Protein AF-A0A3S0BXV5-F1 (afdb_monomer)

Solvent-accessible surface area (backbone atoms only — not comparable to full-atom values): 11423 Å² total; per-residue (Å²): 132,83,88,82,89,87,88,84,85,82,83,81,82,77,86,75,82,79,73,85,67,80,75,72,74,75,74,78,78,71,76,63,47,77,66,45,73,47,97,53,35,38,36,29,40,42,67,55,97,92,43,40,30,36,32,36,40,38,52,56,90,94,44,70,49,80,45,82,77,42,82,44,96,56,95,80,80,69,69,44,78,55,46,69,44,76,49,72,56,95,93,42,80,47,74,50,77,48,61,43,65,71,51,73,44,82,44,77,44,79,44,61,79,45,95,85,59,82,43,68,48,78,42,82,44,79,46,78,46,63,61,51,79,44,79,46,96,88,70,29,37,35,43,33,46,96,48,40,51,41,42,32,36,76,37,77,92,77,74,41,74,41,68,69,63,80,73,51,65,59,72,79,77,78,82,127

Nearest PDB structures (foldseek):
  3kvp-assembly1_B  TM=7.402E-01  e=1.840E+00  Bacillus subtilis
  3inb-assembly1_B  TM=4.168E-01  e=1.564E+00  Measles virus strain Edmonston
  2zb5-assembly1_A-2  TM=4.342E-01  e=3.932E+00  Measles virus strain Edmonston-B
  3inb-assembly1_A  TM=3.937E-01  e=6.408E+00  Measles virus strain Edmonston

Sequence (176 aa):
MKKLFLLLILSISTIGIAQKGKTKAKPPATKNVVLTKVDNISAEVISDKSGKRVVLFVKNEDKVDTLEVKKLEKTDFKPTGFVVKSFSTQGKKFYHVNWKTQKSSHIKETVFLDANKTASHDVEKNRNEGFEFMLNADGSFVLKTKTQNSTYVYNVATSKYEIKGASKASGTKKKK

Structure (mmCIF, N/CA/C/O backbone):
data_AF-A0A3S0BXV5-F1
#
_entry.id   AF-A0A3S0BXV5-F1
#
loop_
_atom_site.group_PDB
_atom_site.id
_atom_site.type_symbol
_atom_site.label_atom_id
_atom_site.label_alt_id
_atom_site.label_comp_id
_atom_site.label_asym_id
_atom_site.label_entity_id
_atom_site.label_seq_id
_atom_site.pdbx_PDB_ins_code
_atom_site.Cartn_x
_atom_site.Cartn_y
_atom_site.Cartn_z
_atom_site.occupancy
_atom_site.B_iso_or_equiv
_atom_site.auth_seq_id
_atom_site.auth_comp_id
_atom_site.auth_asym_id
_atom_site.auth_atom_id
_atom_site.pdbx_PDB_model_num
ATOM 1 N N . MET A 1 1 ? -18.337 37.887 69.381 1.00 35.38 1 MET A N 1
ATOM 2 C CA . MET A 1 1 ? -19.423 38.753 68.865 1.00 35.38 1 MET A CA 1
ATOM 3 C C . MET A 1 1 ? -19.308 38.796 67.348 1.00 35.38 1 MET A C 1
ATOM 5 O O . MET A 1 1 ? -18.211 38.971 66.854 1.00 35.38 1 MET A O 1
ATOM 9 N N . LYS A 1 2 ? -20.311 38.263 66.642 1.00 34.59 2 LYS A N 1
ATOM 10 C CA . LYS A 1 2 ? -21.232 39.022 65.768 1.00 34.59 2 LYS A CA 1
ATOM 11 C C . LYS A 1 2 ? -20.539 39.754 64.601 1.00 34.59 2 LYS A C 1
ATOM 13 O O . LYS A 1 2 ? -19.889 40.758 64.824 1.00 34.59 2 LYS A O 1
ATOM 18 N N . LYS A 1 3 ? -20.787 39.215 63.395 1.00 44.69 3 LYS A N 1
ATOM 19 C CA . LYS A 1 3 ? -21.189 39.875 62.131 1.00 44.69 3 LYS A CA 1
ATOM 20 C C . LYS A 1 3 ? -20.568 41.255 61.833 1.00 44.69 3 LYS A C 1
ATOM 22 O O . LYS A 1 3 ? -20.822 42.180 62.588 1.00 44.69 3 LYS A O 1
ATOM 27 N N . LEU A 1 4 ? -19.994 41.448 60.639 1.00 50.72 4 LEU A N 1
ATOM 28 C CA . LEU A 1 4 ? -20.701 42.062 59.496 1.00 50.72 4 LEU A CA 1
ATOM 29 C C . LEU A 1 4 ? -19.763 42.290 58.287 1.00 50.72 4 LEU A C 1
ATOM 31 O O . LEU A 1 4 ? -18.609 42.672 58.430 1.00 50.72 4 LEU A O 1
ATOM 35 N N . PHE A 1 5 ? -20.323 42.028 57.107 1.00 49.66 5 PHE A N 1
ATOM 36 C CA . PHE A 1 5 ? -19.882 42.360 55.749 1.00 49.66 5 PHE A CA 1
ATOM 37 C C . PHE A 1 5 ? -19.369 43.803 55.565 1.00 49.66 5 PHE A C 1
ATOM 39 O O . PHE A 1 5 ? -20.011 44.722 56.067 1.00 49.66 5 PHE A O 1
ATOM 46 N N . LEU A 1 6 ? -18.400 44.015 54.659 1.00 40.03 6 LEU A N 1
ATOM 47 C CA . LEU A 1 6 ? -18.597 44.991 53.577 1.00 40.03 6 LEU A CA 1
ATOM 48 C C . LEU A 1 6 ? -17.747 44.693 52.328 1.00 40.03 6 LEU A C 1
ATOM 50 O O . LEU A 1 6 ? -16.577 44.330 52.388 1.00 40.03 6 LEU A O 1
ATOM 54 N N . LEU A 1 7 ? -18.437 44.839 51.205 1.00 44.53 7 LEU A N 1
ATOM 55 C CA . LEU A 1 7 ? -18.132 44.559 49.810 1.00 44.53 7 LEU A CA 1
ATOM 56 C C . LEU A 1 7 ? -17.303 45.699 49.185 1.00 44.53 7 LEU A C 1
ATOM 58 O O . LEU A 1 7 ? -17.667 46.859 49.362 1.00 44.53 7 LEU A O 1
ATOM 62 N N . LEU A 1 8 ? -16.289 45.397 48.366 1.00 41.03 8 LEU A N 1
ATOM 63 C CA . LEU A 1 8 ? -15.839 46.323 47.318 1.00 41.03 8 LEU A CA 1
ATOM 64 C C . LEU A 1 8 ? -15.496 45.546 46.041 1.00 41.03 8 LEU A C 1
ATOM 66 O O . LEU A 1 8 ? -14.391 45.043 45.857 1.00 41.03 8 LEU A O 1
ATOM 70 N N . ILE A 1 9 ? -16.503 45.422 45.176 1.00 48.31 9 ILE A N 1
ATOM 71 C CA . ILE A 1 9 ? -16.383 44.943 43.798 1.00 48.31 9 ILE A CA 1
ATOM 72 C C . ILE A 1 9 ? -15.906 46.130 42.957 1.00 48.31 9 ILE A C 1
ATOM 74 O O . ILE A 1 9 ? -16.642 47.101 42.786 1.00 48.31 9 ILE A O 1
ATOM 78 N N . LEU A 1 10 ? -14.683 46.055 42.431 1.00 41.69 10 LEU A N 1
ATOM 79 C CA . LEU A 1 10 ? -14.184 47.000 41.436 1.00 41.69 10 LEU A CA 1
ATOM 80 C C . LEU A 1 10 ? -14.510 46.459 40.036 1.00 41.69 10 LEU A C 1
ATOM 82 O O . LEU A 1 10 ? -13.775 45.653 39.468 1.00 41.69 10 LEU A O 1
ATOM 86 N N . SER A 1 11 ? -15.651 46.883 39.496 1.00 44.31 11 SER A N 1
ATOM 87 C CA . SER A 1 11 ? -16.066 46.608 38.119 1.00 44.31 11 SER A CA 1
ATOM 88 C C . SER A 1 11 ? -15.259 47.474 37.148 1.00 44.31 11 SER A C 1
ATOM 90 O O . SER A 1 11 ? -15.595 48.635 36.926 1.00 44.31 11 SER A O 1
ATOM 92 N N . ILE A 1 12 ? -14.203 46.924 36.544 1.00 55.16 12 ILE A N 1
ATOM 93 C CA . ILE A 1 12 ? -13.533 47.557 35.399 1.00 55.16 12 ILE A CA 1
ATOM 94 C C . ILE A 1 12 ? -14.312 47.179 34.135 1.00 55.16 12 ILE A C 1
ATOM 96 O O . ILE A 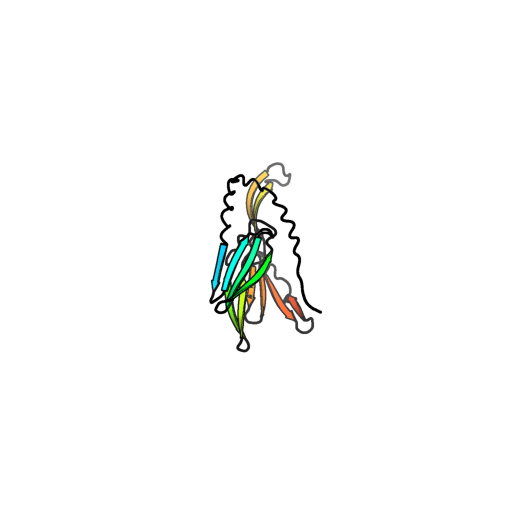1 12 ? -14.167 46.087 33.589 1.00 55.16 12 ILE A O 1
ATOM 100 N N . SER A 1 13 ? -15.159 48.094 33.669 1.00 44.25 13 SER A N 1
ATOM 101 C CA . SER A 1 13 ? -15.783 48.028 32.349 1.00 44.25 13 SER A CA 1
ATOM 102 C C . SER A 1 13 ? -14.738 48.331 31.272 1.00 44.25 13 SER A C 1
ATOM 104 O O . SER A 1 13 ? -14.370 49.489 31.072 1.00 44.25 13 SER A O 1
ATOM 106 N N . THR A 1 14 ? -14.267 47.312 30.552 1.00 54.12 14 THR A N 1
ATOM 107 C CA . THR A 1 14 ? -13.604 47.535 29.261 1.00 54.12 14 THR A CA 1
ATOM 108 C C . THR A 1 14 ? -14.673 47.595 28.176 1.00 54.12 14 THR A C 1
ATOM 110 O O . THR A 1 14 ? -15.411 46.643 27.930 1.00 54.12 14 THR A O 1
ATOM 113 N N . ILE A 1 15 ? -14.790 48.762 27.547 1.00 56.09 15 ILE A N 1
ATOM 114 C CA . ILE A 1 15 ? -15.624 48.970 26.366 1.00 56.09 15 ILE A CA 1
ATOM 115 C C . ILE A 1 15 ? -14.918 48.271 25.201 1.00 56.09 15 ILE A C 1
ATOM 117 O O . ILE A 1 15 ? -13.990 48.806 24.600 1.00 56.09 15 ILE A O 1
ATOM 121 N N . GLY A 1 16 ? -15.334 47.042 24.903 1.00 51.16 16 GLY A N 1
ATOM 122 C CA . GLY A 1 16 ? -14.982 46.362 23.663 1.00 51.16 16 GLY A CA 1
ATOM 123 C C . GLY A 1 16 ? -15.867 46.873 22.531 1.00 51.16 16 GLY A C 1
ATOM 124 O O . GLY A 1 16 ? -17.031 46.495 22.431 1.00 51.16 16 GLY A O 1
ATOM 125 N N . ILE A 1 17 ? -15.322 47.731 21.669 1.00 50.34 17 ILE A N 1
ATOM 126 C CA . ILE A 1 17 ? -15.962 48.129 20.411 1.00 50.34 17 ILE A CA 1
ATOM 127 C C . ILE A 1 17 ? -16.015 46.890 19.504 1.00 50.34 17 ILE A C 1
ATOM 129 O O . ILE A 1 17 ? -15.013 46.486 18.915 1.00 50.34 17 ILE A O 1
ATOM 133 N N . ALA A 1 18 ? -17.187 46.266 19.392 1.00 46.91 18 ALA A N 1
ATOM 134 C CA . ALA A 1 18 ? -17.424 45.159 18.474 1.00 46.91 18 ALA A CA 1
ATOM 135 C C . ALA A 1 18 ? -17.602 45.691 17.041 1.00 46.91 18 ALA A C 1
ATOM 137 O O . ALA A 1 18 ? -18.719 45.875 16.558 1.00 46.91 18 ALA A O 1
ATOM 138 N N . GLN A 1 19 ? -16.498 45.921 16.324 1.00 51.28 19 GLN A N 1
ATOM 139 C CA . GLN A 1 19 ? -16.561 45.941 14.864 1.00 51.28 19 GLN A CA 1
ATOM 140 C C . GLN A 1 19 ? -16.963 44.538 14.404 1.00 51.28 19 GLN A C 1
ATOM 142 O O . GLN A 1 19 ? -16.255 43.562 14.655 1.00 51.28 19 GLN A O 1
ATOM 147 N N . LYS A 1 20 ? -18.117 44.436 13.734 1.00 47.09 20 LYS A N 1
ATOM 148 C CA . LYS A 1 20 ? -18.597 43.224 13.061 1.00 47.09 20 LYS A CA 1
ATOM 149 C C . LYS A 1 20 ? -17.642 42.907 11.906 1.00 47.09 20 LYS A C 1
ATOM 151 O O . LYS A 1 20 ? -17.909 43.215 10.747 1.00 47.09 20 LYS A O 1
ATOM 156 N N . GLY A 1 21 ? -16.479 42.353 12.241 1.00 46.28 21 GLY A N 1
ATOM 157 C CA . GLY A 1 21 ? -15.525 41.838 11.279 1.00 46.28 21 GLY A CA 1
ATOM 158 C C . GLY A 1 21 ? -16.239 40.787 10.449 1.00 46.28 21 GLY A C 1
ATOM 159 O O . GLY A 1 21 ? -16.848 39.871 11.003 1.00 46.28 21 GLY A O 1
ATOM 160 N N . LYS A 1 22 ? -16.208 40.947 9.123 1.00 45.78 22 LYS A N 1
ATOM 161 C CA . LYS A 1 22 ? -16.683 39.931 8.185 1.00 45.78 22 LYS A CA 1
ATOM 162 C C . LYS A 1 22 ? -16.075 38.603 8.623 1.00 45.78 22 LYS A C 1
ATOM 164 O O . LYS A 1 22 ? -14.856 38.435 8.570 1.00 45.78 22 LYS A O 1
ATOM 169 N N . THR A 1 23 ? -16.916 37.693 9.104 1.00 41.78 23 THR A N 1
ATOM 170 C CA . THR A 1 23 ? -16.530 36.316 9.373 1.00 41.78 23 THR A CA 1
ATOM 171 C C . THR A 1 23 ? -15.928 35.791 8.081 1.00 41.78 23 THR A C 1
ATOM 173 O O . THR A 1 23 ? -16.627 35.621 7.083 1.00 41.78 23 THR A O 1
ATOM 176 N N . LYS A 1 24 ? -14.601 35.609 8.062 1.00 46.09 24 LYS A N 1
ATOM 177 C CA . LYS A 1 24 ? -13.942 34.882 6.981 1.00 46.09 24 LYS A CA 1
ATOM 178 C C . LYS A 1 24 ? -14.666 33.546 6.895 1.00 46.09 24 LYS A C 1
ATOM 180 O O . LYS A 1 24 ? -14.667 32.796 7.873 1.00 46.09 24 LYS A O 1
ATOM 185 N N . ALA A 1 25 ? -15.334 33.296 5.771 1.00 50.72 25 ALA A N 1
ATOM 186 C CA . ALA A 1 25 ? -15.961 32.014 5.514 1.00 50.72 25 ALA A CA 1
ATOM 187 C C . ALA A 1 25 ? -14.911 30.932 5.782 1.00 50.72 25 ALA A C 1
ATOM 189 O O . ALA A 1 25 ? -13.802 30.984 5.241 1.00 50.72 25 ALA A O 1
ATOM 190 N N . LYS A 1 26 ? -15.232 30.007 6.692 1.00 45.50 26 LYS A N 1
ATOM 191 C CA . LYS A 1 26 ? -14.382 28.856 6.985 1.00 45.50 26 LYS A CA 1
ATOM 192 C C . LYS A 1 26 ? -14.104 28.161 5.644 1.00 45.50 26 LYS A C 1
ATOM 194 O O . LYS A 1 26 ? -15.074 27.884 4.935 1.00 45.50 26 LYS A O 1
ATOM 199 N N . PRO A 1 27 ? -12.833 27.906 5.274 1.00 52.22 27 PRO A N 1
ATOM 200 C CA . PRO A 1 27 ? -12.522 27.152 4.067 1.00 52.22 27 PRO A CA 1
ATOM 201 C C . PRO A 1 27 ? -13.354 25.862 4.052 1.00 52.22 27 PRO A C 1
ATOM 203 O O . PRO A 1 27 ? -13.520 25.264 5.125 1.00 52.22 27 PRO A O 1
ATOM 206 N N . PRO A 1 28 ? -13.898 25.442 2.894 1.00 50.28 28 PRO A N 1
ATOM 207 C CA . PRO A 1 28 ? -14.663 24.209 2.820 1.00 50.28 28 PRO A CA 1
ATOM 208 C C . PRO A 1 28 ? -13.808 23.088 3.405 1.00 50.28 28 PRO A C 1
ATOM 210 O O . PRO A 1 28 ? -12.645 22.940 3.028 1.00 50.28 28 PRO A O 1
ATOM 213 N N . ALA A 1 29 ? -14.355 22.341 4.365 1.00 55.94 29 ALA A N 1
ATOM 214 C CA . ALA A 1 29 ? -13.655 21.196 4.922 1.00 55.94 29 ALA A CA 1
ATOM 215 C C . ALA A 1 29 ? -13.312 20.250 3.766 1.00 55.94 29 ALA A C 1
ATOM 217 O O . ALA A 1 29 ? -14.209 19.795 3.051 1.00 55.94 29 ALA A O 1
ATOM 218 N N . THR A 1 30 ? -12.020 20.005 3.551 1.00 63.09 30 THR A N 1
ATOM 219 C CA . THR A 1 30 ? -11.543 19.072 2.535 1.00 63.09 30 THR A CA 1
ATOM 220 C C . THR A 1 30 ? -12.143 17.710 2.858 1.00 63.09 30 THR A C 1
ATOM 222 O O . THR A 1 30 ? -11.789 17.106 3.868 1.00 63.09 30 THR A O 1
ATOM 225 N N . LYS A 1 31 ? -13.112 17.256 2.057 1.00 81.75 31 LYS A N 1
ATOM 226 C CA . LYS A 1 31 ? -13.741 15.950 2.268 1.00 81.75 31 LYS A CA 1
ATOM 227 C C . LYS A 1 31 ? -12.672 14.864 2.163 1.00 81.75 31 LYS A C 1
ATOM 229 O O . LYS A 1 31 ? -11.857 14.890 1.239 1.00 81.75 31 LYS A O 1
ATOM 234 N N . ASN A 1 32 ? -12.695 13.923 3.100 1.00 89.44 32 ASN A N 1
ATOM 235 C CA . ASN A 1 32 ? -11.835 12.749 3.063 1.00 89.44 32 ASN A CA 1
ATOM 236 C C . ASN A 1 32 ? -12.042 11.979 1.754 1.00 89.44 32 ASN A C 1
ATOM 238 O O . ASN A 1 32 ? -13.163 11.886 1.244 1.00 89.44 32 ASN A O 1
ATOM 242 N N . VAL A 1 33 ? -10.969 11.393 1.226 1.00 92.12 33 VAL A N 1
ATOM 243 C CA . VAL A 1 33 ? -11.052 10.510 0.059 1.00 92.12 33 VAL A CA 1
ATOM 244 C C . VAL A 1 33 ? -11.157 9.076 0.553 1.00 92.12 33 VAL A C 1
ATOM 246 O O . VAL A 1 33 ? -10.189 8.527 1.074 1.00 92.12 33 VAL A O 1
ATOM 249 N N . VAL A 1 34 ? -12.323 8.459 0.382 1.00 94.25 34 VAL A N 1
ATOM 250 C CA . VAL A 1 34 ? -12.538 7.051 0.736 1.00 94.25 34 VAL A CA 1
ATOM 251 C C . VAL A 1 34 ? -11.820 6.153 -0.273 1.00 94.25 34 VAL A C 1
ATOM 253 O O . VAL A 1 34 ? -12.062 6.255 -1.473 1.00 94.25 34 VAL A O 1
ATOM 256 N N . LEU A 1 35 ? -10.947 5.270 0.215 1.00 94.31 35 LEU A N 1
ATOM 257 C CA . LEU A 1 35 ? -10.210 4.293 -0.593 1.00 94.31 35 LEU A CA 1
ATOM 258 C C . LEU A 1 35 ? -10.972 2.971 -0.704 1.00 94.31 35 LEU A C 1
ATOM 260 O O . LEU A 1 35 ? -11.066 2.403 -1.787 1.00 94.31 35 LEU A O 1
ATOM 264 N N . THR A 1 36 ? -11.501 2.470 0.415 1.00 95.31 36 THR A N 1
ATOM 265 C CA . THR A 1 36 ? -12.341 1.266 0.463 1.00 95.31 36 THR A CA 1
ATOM 266 C C . THR A 1 36 ? -13.081 1.175 1.798 1.00 95.31 36 THR A C 1
ATOM 268 O O . THR A 1 36 ? -12.707 1.842 2.764 1.00 95.31 36 THR A O 1
ATOM 271 N N . LYS A 1 37 ? -14.118 0.339 1.859 1.00 95.19 37 LYS A N 1
ATOM 272 C CA . LYS A 1 37 ? -14.871 0.017 3.075 1.00 95.19 37 LYS A CA 1
ATOM 273 C C . LYS A 1 37 ? -15.044 -1.494 3.173 1.00 95.19 37 LYS A C 1
ATOM 275 O O . LYS A 1 37 ? -15.339 -2.135 2.167 1.00 95.19 37 LYS A O 1
ATOM 280 N N . VAL A 1 38 ? -14.878 -2.051 4.367 1.00 94.50 38 VAL A N 1
ATOM 281 C CA . VAL A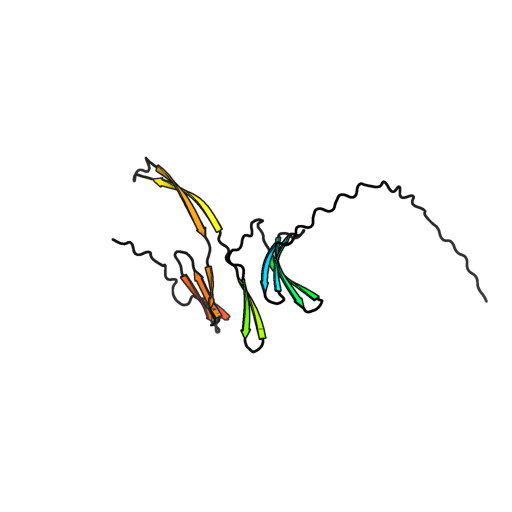 1 38 ? -15.163 -3.462 4.650 1.00 94.50 38 VAL A CA 1
ATOM 282 C C . VAL A 1 38 ? -15.678 -3.583 6.077 1.00 94.50 38 VAL A C 1
ATOM 284 O O . VAL A 1 38 ? -15.085 -3.008 6.986 1.00 94.50 38 VAL A O 1
ATOM 287 N N . ASP A 1 39 ? -16.772 -4.315 6.280 1.00 93.38 39 ASP A N 1
ATOM 288 C CA . ASP A 1 39 ? -17.406 -4.470 7.592 1.00 93.38 39 ASP A CA 1
ATOM 289 C C . ASP A 1 39 ? -17.627 -3.113 8.296 1.00 93.38 39 ASP A C 1
ATOM 291 O O . ASP A 1 39 ? -18.305 -2.230 7.771 1.00 93.38 39 ASP A O 1
ATOM 295 N N . ASN A 1 40 ? -17.027 -2.931 9.473 1.00 93.56 40 ASN A N 1
ATOM 296 C CA . ASN A 1 40 ? -17.061 -1.712 10.270 1.00 93.56 40 ASN A CA 1
ATOM 297 C C . ASN A 1 40 ? -15.846 -0.789 10.041 1.00 93.56 40 ASN A C 1
ATOM 299 O O . ASN A 1 40 ? -15.603 0.109 10.846 1.00 93.56 40 ASN A O 1
ATOM 303 N N . ILE A 1 41 ? -15.074 -1.003 8.970 1.00 96.00 41 ILE A N 1
ATOM 304 C CA . ILE A 1 41 ? -13.820 -0.298 8.680 1.00 96.00 41 ILE A CA 1
ATOM 305 C C . ILE A 1 41 ? -13.942 0.530 7.394 1.00 96.00 41 ILE A C 1
ATOM 307 O O . ILE A 1 41 ? -14.312 0.015 6.339 1.00 96.00 41 ILE A O 1
ATOM 311 N N . SER A 1 42 ? -13.556 1.806 7.459 1.00 96.44 42 SER A N 1
ATOM 312 C CA . SER A 1 42 ? -13.364 2.691 6.300 1.00 96.44 42 SER A CA 1
ATOM 313 C C . SER A 1 42 ? -11.892 3.074 6.192 1.00 96.44 42 SER A C 1
ATOM 315 O O . SER A 1 42 ? -11.330 3.614 7.141 1.00 96.44 42 SER A O 1
ATOM 317 N N . ALA A 1 43 ? -11.254 2.804 5.055 1.00 96.75 43 ALA A N 1
ATOM 318 C CA . ALA A 1 43 ? -9.911 3.298 4.772 1.00 96.75 43 ALA A CA 1
ATOM 319 C C . ALA A 1 43 ? -10.011 4.608 3.990 1.00 96.75 43 ALA A C 1
ATOM 321 O O . ALA A 1 43 ? -10.611 4.641 2.913 1.00 96.75 43 ALA A O 1
ATOM 322 N N . GLU A 1 44 ? -9.415 5.680 4.504 1.00 95.25 44 GLU A N 1
ATOM 323 C CA . GLU A 1 44 ? -9.562 7.022 3.940 1.00 95.25 44 GLU A CA 1
ATOM 324 C C . GLU A 1 44 ? -8.230 7.770 3.895 1.00 95.25 44 GLU A C 1
ATOM 326 O O . GLU A 1 44 ? -7.351 7.587 4.739 1.00 95.25 44 GLU A O 1
ATOM 331 N N . VAL A 1 45 ? -8.087 8.649 2.905 1.00 93.38 45 VAL A N 1
ATOM 332 C CA . VAL A 1 45 ? -7.055 9.683 2.894 1.00 93.38 45 VAL A CA 1
ATOM 333 C C . VAL A 1 45 ? -7.646 10.939 3.503 1.00 93.38 45 VAL A C 1
ATOM 335 O O . VAL A 1 45 ? -8.591 11.519 2.960 1.00 93.38 45 VAL A O 1
ATOM 338 N N . ILE A 1 46 ? -7.049 11.382 4.601 1.00 92.19 46 ILE A N 1
ATOM 339 C CA . ILE A 1 46 ? -7.395 12.643 5.249 1.00 92.19 46 ILE A CA 1
ATOM 340 C C . ILE A 1 46 ? -6.302 13.672 4.984 1.00 92.19 46 ILE A C 1
ATOM 342 O O . ILE A 1 46 ? -5.129 13.332 4.809 1.00 92.19 46 ILE A O 1
ATOM 346 N N . SER A 1 47 ? -6.712 14.933 4.892 1.00 89.44 47 SER A N 1
ATOM 347 C CA . SER A 1 47 ? -5.824 16.080 4.712 1.00 89.44 47 SER A CA 1
ATOM 348 C C . SER A 1 47 ? -6.120 17.080 5.818 1.00 89.44 47 SER A C 1
ATOM 350 O O . SER A 1 47 ? -7.214 17.638 5.864 1.00 89.44 47 SER A O 1
ATOM 352 N N . ASP A 1 48 ? -5.157 17.303 6.703 1.00 84.19 48 ASP A N 1
ATOM 353 C CA . ASP A 1 48 ? -5.272 18.255 7.804 1.00 84.19 48 ASP A CA 1
ATOM 354 C C . ASP A 1 48 ? -3.997 19.109 7.929 1.00 84.19 48 ASP A C 1
ATOM 356 O O . ASP A 1 48 ? -3.137 19.111 7.045 1.00 84.19 48 ASP A O 1
ATOM 360 N N . LYS A 1 49 ? -3.883 19.877 9.020 1.00 82.50 49 LYS A N 1
ATOM 361 C CA . LYS A 1 49 ? -2.714 20.734 9.285 1.00 82.50 49 LYS A CA 1
ATOM 362 C C . LYS A 1 49 ? -1.409 19.942 9.439 1.00 82.50 49 LYS A C 1
ATOM 364 O O . LYS A 1 49 ? -0.344 20.513 9.243 1.00 82.50 49 LYS A O 1
ATOM 369 N N . SER A 1 50 ? -1.488 18.663 9.800 1.00 79.69 50 SER A N 1
ATOM 370 C CA . SER A 1 50 ? -0.348 17.758 9.962 1.00 79.69 50 SER A CA 1
ATOM 371 C C . SER A 1 50 ? 0.050 17.069 8.652 1.00 79.69 50 SER A C 1
ATOM 373 O O . SER A 1 50 ? 1.026 16.323 8.633 1.00 79.69 50 SER A O 1
ATOM 375 N N . GLY A 1 51 ? -0.669 17.332 7.556 1.00 84.94 51 GLY A N 1
ATOM 376 C CA . GLY A 1 51 ? -0.376 16.821 6.222 1.00 84.94 51 GLY A CA 1
ATOM 377 C C . GLY A 1 51 ? -1.422 15.829 5.718 1.00 84.94 51 GLY A C 1
ATOM 378 O O . GLY A 1 51 ? -2.547 15.752 6.217 1.00 84.94 51 GLY A O 1
ATOM 379 N N . LYS A 1 52 ? -1.058 15.077 4.673 1.00 89.75 52 LYS A N 1
ATOM 380 C CA . LYS A 1 52 ? -1.892 13.995 4.142 1.00 89.75 52 LYS A CA 1
ATOM 381 C C . LYS A 1 52 ? -1.506 12.675 4.794 1.00 89.75 52 LYS A C 1
ATOM 383 O O . LYS A 1 52 ? -0.324 12.371 4.948 1.00 89.75 52 LYS A O 1
ATOM 388 N N . ARG A 1 53 ? -2.494 11.852 5.127 1.00 92.12 53 ARG A N 1
ATOM 389 C CA . ARG A 1 53 ? -2.265 10.522 5.704 1.00 92.12 53 ARG A CA 1
ATOM 390 C C . ARG A 1 53 ? -3.369 9.551 5.331 1.00 92.12 53 ARG A C 1
ATOM 392 O O . ARG A 1 53 ? -4.503 9.954 5.087 1.00 92.12 53 ARG A O 1
ATOM 399 N N . VAL A 1 54 ? -3.006 8.275 5.287 1.00 94.00 54 VAL A N 1
ATOM 400 C CA . VAL A 1 54 ? -3.947 7.160 5.174 1.00 94.00 54 VAL A CA 1
ATOM 401 C C . VAL A 1 54 ? -4.330 6.733 6.583 1.00 94.00 54 VAL A C 1
ATOM 403 O O . VAL A 1 54 ? -3.449 6.431 7.393 1.00 94.00 54 VAL A O 1
ATOM 406 N N . VAL A 1 55 ? -5.628 6.693 6.860 1.00 95.69 55 VAL A N 1
ATOM 407 C CA . VAL A 1 55 ? -6.188 6.243 8.137 1.00 95.69 55 VAL A CA 1
ATOM 408 C C . VAL A 1 55 ? -7.224 5.146 7.928 1.00 95.69 55 VAL A C 1
ATOM 410 O O . VAL A 1 55 ? -7.833 5.047 6.861 1.00 95.69 55 VAL A O 1
ATOM 413 N N . LEU A 1 56 ? -7.431 4.340 8.965 1.00 97.19 56 LEU A N 1
ATOM 414 C CA . LEU A 1 56 ? -8.605 3.488 9.108 1.00 97.19 56 LEU A CA 1
ATOM 415 C C . LEU A 1 56 ? -9.525 4.100 10.160 1.00 97.19 56 LEU A C 1
ATOM 417 O O . LEU A 1 56 ? -9.083 4.353 11.280 1.00 97.19 56 LEU A O 1
ATOM 421 N N . PHE A 1 57 ? -10.792 4.282 9.815 1.00 96.81 57 PHE A N 1
ATOM 422 C CA . PHE A 1 57 ? -11.862 4.517 10.773 1.00 96.81 57 PHE A CA 1
ATOM 423 C C . PHE A 1 57 ? -12.524 3.184 11.100 1.00 96.81 57 PHE A C 1
ATOM 425 O O . PHE A 1 57 ? -13.077 2.546 10.204 1.00 96.81 57 PHE A O 1
ATOM 432 N N . VAL A 1 58 ? -12.463 2.766 12.362 1.00 96.31 58 VAL A N 1
ATOM 433 C CA . VAL A 1 58 ? -13.075 1.528 12.857 1.00 96.31 58 VAL A CA 1
ATOM 434 C C . VAL A 1 58 ? -14.268 1.903 13.723 1.00 96.31 58 VAL A C 1
ATOM 436 O O . VAL A 1 58 ? -14.105 2.503 14.782 1.00 96.31 58 VAL A O 1
ATOM 439 N N . LYS A 1 59 ? -15.477 1.578 13.266 1.00 95.19 59 LYS A N 1
ATOM 440 C CA . LYS A 1 59 ? -16.705 1.845 14.014 1.00 95.19 59 LYS A CA 1
ATOM 441 C C . LYS A 1 59 ? -16.966 0.712 15.005 1.00 95.19 59 LYS A C 1
ATOM 443 O O . LYS A 1 59 ? -17.299 -0.401 14.607 1.00 95.19 59 LYS A O 1
ATOM 448 N N . ASN A 1 60 ? -16.833 1.011 16.286 1.00 90.00 60 ASN A N 1
ATOM 449 C CA . ASN A 1 60 ? -17.137 0.126 17.399 1.00 90.00 60 ASN A CA 1
ATOM 450 C C . ASN A 1 60 ? -18.379 0.671 18.101 1.00 90.00 60 ASN A C 1
ATOM 452 O O . ASN A 1 60 ? -18.275 1.562 18.941 1.00 90.00 60 ASN A O 1
ATOM 456 N N . GLU A 1 61 ? -19.548 0.164 17.702 1.00 87.19 61 GLU A N 1
ATOM 457 C CA . GLU A 1 61 ? -20.852 0.635 18.190 1.00 87.19 61 GLU A CA 1
ATOM 458 C C . GLU A 1 61 ? -21.008 2.154 17.970 1.00 87.19 61 GLU A C 1
ATOM 460 O O . GLU A 1 61 ? -21.085 2.604 16.819 1.00 87.19 61 GLU A O 1
ATOM 465 N N . ASP A 1 62 ? -20.992 2.938 19.049 1.00 91.12 62 ASP A N 1
ATOM 466 C CA . ASP A 1 62 ? -21.116 4.400 19.035 1.00 91.12 62 ASP A CA 1
ATOM 467 C C . ASP A 1 62 ? -19.766 5.131 18.975 1.00 91.12 62 ASP A C 1
ATOM 469 O O . ASP A 1 62 ? -19.715 6.356 18.838 1.00 91.12 62 ASP A O 1
ATOM 473 N N . LYS A 1 63 ? -18.651 4.399 19.062 1.00 94.75 63 LYS A N 1
ATOM 474 C CA . LYS A 1 63 ? -17.294 4.950 19.006 1.00 94.75 63 LYS A CA 1
ATOM 475 C C . LYS A 1 63 ? -16.675 4.722 17.633 1.00 94.75 63 LYS A C 1
ATOM 477 O O . LYS A 1 63 ? -16.891 3.697 16.991 1.00 94.75 63 LYS A O 1
ATOM 482 N N . VAL A 1 64 ? -15.876 5.683 17.179 1.00 95.44 64 VAL A N 1
ATOM 483 C CA . VAL A 1 64 ? -15.063 5.546 15.965 1.00 95.44 64 VAL A CA 1
ATOM 484 C C . VAL A 1 64 ? -13.603 5.717 16.346 1.00 95.44 64 VAL A C 1
ATOM 486 O O . VAL A 1 64 ? -13.169 6.820 16.676 1.00 95.44 64 VAL A O 1
ATOM 489 N N . ASP A 1 65 ? -12.850 4.627 16.271 1.00 94.81 65 ASP A N 1
ATOM 490 C CA . ASP A 1 65 ? -11.406 4.647 16.468 1.00 94.81 65 ASP A CA 1
ATOM 491 C C . ASP A 1 65 ? -10.709 5.031 15.162 1.00 94.81 65 ASP A C 1
ATOM 493 O O . ASP A 1 65 ? -11.135 4.645 14.071 1.00 94.81 65 ASP A O 1
ATOM 497 N N . THR A 1 66 ? -9.624 5.799 15.265 1.00 94.88 66 THR A N 1
ATOM 498 C CA . THR A 1 66 ? -8.811 6.212 14.113 1.00 94.88 66 THR A CA 1
ATOM 499 C C . THR A 1 66 ? -7.419 5.608 14.224 1.00 94.88 66 THR A C 1
ATOM 501 O O . THR A 1 66 ? -6.693 5.897 15.173 1.00 94.88 66 THR A O 1
ATOM 504 N N . LEU A 1 67 ? -7.026 4.801 13.239 1.00 95.12 67 LEU A N 1
ATOM 505 C CA . LEU A 1 67 ? -5.702 4.183 13.161 1.00 95.12 67 LEU A CA 1
ATOM 506 C C . LEU A 1 67 ? -4.912 4.802 12.007 1.00 95.12 67 LEU A C 1
ATOM 508 O O . LEU A 1 67 ? -5.337 4.728 10.854 1.00 95.12 67 LEU A O 1
ATOM 512 N N . GLU A 1 68 ? -3.759 5.407 12.293 1.00 94.31 68 GLU A N 1
ATOM 513 C CA . GLU A 1 68 ? -2.867 5.924 11.250 1.00 94.31 68 GLU A CA 1
ATOM 514 C C . GLU A 1 68 ? -2.093 4.773 10.600 1.00 94.31 68 GLU A C 1
ATOM 516 O O . GLU A 1 68 ? -1.364 4.043 11.265 1.00 94.31 68 GLU A O 1
ATOM 521 N N . VAL A 1 69 ? -2.249 4.613 9.284 1.00 93.44 69 VAL A N 1
ATOM 522 C CA . VAL A 1 69 ? -1.566 3.567 8.506 1.00 93.44 69 VAL A CA 1
ATOM 523 C C . VAL A 1 69 ? -0.268 4.099 7.919 1.00 93.44 69 VAL A C 1
ATOM 525 O O . VAL A 1 69 ? 0.745 3.401 7.888 1.00 93.44 69 VAL A O 1
ATOM 528 N N . LYS A 1 70 ? -0.303 5.324 7.381 1.00 90.56 70 LYS A N 1
ATOM 529 C CA . LYS A 1 70 ? 0.841 5.906 6.679 1.00 90.56 70 LYS A CA 1
ATOM 530 C C . LYS A 1 70 ? 0.742 7.423 6.567 1.00 90.56 70 LYS A C 1
ATOM 532 O O . LYS A 1 70 ? -0.242 7.940 6.037 1.00 90.56 70 LYS A O 1
ATOM 537 N N . LYS A 1 71 ? 1.821 8.116 6.938 1.00 91.19 71 LYS A N 1
ATOM 538 C CA . LYS A 1 71 ? 2.056 9.519 6.570 1.00 91.19 71 LYS A CA 1
ATOM 539 C C . LYS A 1 71 ? 2.419 9.630 5.090 1.00 91.19 71 LYS A C 1
ATOM 541 O O . LYS A 1 71 ? 3.180 8.814 4.563 1.00 91.19 71 LYS A O 1
ATOM 546 N N . LEU A 1 72 ? 1.856 10.619 4.404 1.00 88.62 72 LEU A N 1
ATOM 547 C CA . LEU A 1 72 ? 2.095 10.864 2.986 1.00 88.62 72 LEU A CA 1
ATOM 548 C C . LEU A 1 72 ? 2.954 12.121 2.826 1.00 88.62 72 LEU A C 1
ATOM 550 O O . LEU A 1 72 ? 2.460 13.239 2.897 1.00 88.62 72 LEU A O 1
ATOM 554 N N . GLU A 1 73 ? 4.243 11.908 2.559 1.00 77.31 73 GLU A N 1
ATOM 555 C CA . GLU A 1 73 ? 5.244 12.965 2.322 1.00 77.31 73 GLU A CA 1
ATOM 556 C C . GLU A 1 73 ? 4.989 13.770 1.034 1.00 77.31 73 GLU A C 1
ATOM 558 O O . GLU A 1 73 ? 5.477 14.883 0.868 1.00 77.31 73 GLU A O 1
ATOM 563 N N . LYS A 1 74 ? 4.256 13.191 0.074 1.00 68.50 74 LYS A N 1
ATOM 564 C CA . LYS A 1 74 ? 3.976 13.795 -1.235 1.00 68.50 74 LYS A CA 1
ATOM 565 C C . LYS A 1 74 ? 2.477 13.893 -1.469 1.00 68.50 74 LYS A C 1
ATOM 567 O O . LYS A 1 74 ? 1.711 13.016 -1.070 1.00 68.50 74 LYS A O 1
ATOM 572 N N . THR A 1 75 ? 2.071 14.939 -2.177 1.00 64.06 75 THR A N 1
ATOM 573 C CA . THR A 1 75 ? 0.668 15.281 -2.445 1.00 64.06 75 THR A CA 1
ATOM 574 C C . THR A 1 75 ? -0.073 14.289 -3.346 1.00 64.06 75 THR A C 1
ATOM 576 O O . THR A 1 75 ? -1.305 14.242 -3.262 1.00 64.06 75 THR A O 1
ATOM 579 N N . ASP A 1 76 ? 0.648 13.468 -4.120 1.00 74.69 76 ASP A N 1
ATOM 580 C CA . ASP A 1 76 ? 0.112 12.600 -5.182 1.00 74.69 76 ASP A CA 1
ATOM 581 C C . ASP A 1 76 ? 0.009 11.121 -4.782 1.00 74.69 76 ASP A C 1
ATOM 583 O O . ASP A 1 76 ? 0.484 10.216 -5.473 1.00 74.69 76 ASP A O 1
ATOM 587 N N . PHE A 1 77 ? -0.625 10.843 -3.644 1.00 83.00 77 PHE A N 1
ATOM 588 C CA . PHE A 1 77 ? -0.950 9.468 -3.275 1.00 83.00 77 PHE A CA 1
ATOM 589 C C . PHE A 1 77 ? -2.104 8.934 -4.137 1.00 83.00 77 PHE A C 1
ATOM 591 O O . PHE A 1 77 ? -3.270 9.233 -3.889 1.00 83.00 77 PHE A O 1
ATOM 598 N N . LYS A 1 78 ? -1.766 8.137 -5.157 1.00 81.31 78 LYS A N 1
ATOM 599 C CA . LYS A 1 78 ? -2.713 7.462 -6.060 1.00 81.31 78 LYS A CA 1
ATOM 600 C C . LYS A 1 78 ? -2.503 5.942 -6.000 1.00 81.31 78 LYS A C 1
ATOM 602 O O . LYS A 1 78 ? -1.891 5.373 -6.906 1.00 81.31 78 LYS A O 1
ATOM 607 N N . PRO A 1 79 ? -2.906 5.277 -4.902 1.00 85.62 79 PRO A N 1
ATOM 608 C CA . PRO A 1 79 ? -2.781 3.831 -4.796 1.00 85.62 79 PRO A CA 1
ATOM 609 C C . PRO A 1 79 ? -3.695 3.152 -5.818 1.00 85.62 79 PRO A C 1
ATOM 611 O O . PRO A 1 79 ? -4.782 3.639 -6.121 1.00 85.62 79 PRO A O 1
ATOM 614 N N . THR A 1 80 ? -3.276 1.994 -6.312 1.00 84.62 80 THR A N 1
ATOM 615 C CA . THR A 1 80 ? -4.124 1.120 -7.134 1.00 84.62 80 THR A CA 1
ATOM 616 C C . THR A 1 80 ? -4.405 -0.171 -6.376 1.00 84.62 80 THR A C 1
ATOM 618 O O . THR A 1 80 ? -3.564 -0.640 -5.606 1.00 84.62 80 THR A O 1
ATOM 621 N N . GLY A 1 81 ? -5.604 -0.732 -6.553 1.00 87.25 81 GLY A N 1
ATOM 622 C CA . GLY A 1 81 ? -6.005 -1.975 -5.886 1.00 87.25 81 GLY A CA 1
ATOM 623 C C . GLY A 1 81 ? -5.975 -1.895 -4.357 1.00 87.25 81 GLY A C 1
ATOM 624 O O . GLY A 1 81 ? -5.516 -2.836 -3.719 1.00 87.25 81 GLY A O 1
ATOM 625 N N . PHE A 1 82 ? -6.401 -0.769 -3.774 1.00 92.06 82 PHE A N 1
ATOM 626 C CA . PHE A 1 82 ? -6.486 -0.634 -2.320 1.00 92.06 82 PHE A CA 1
ATOM 627 C C . PHE A 1 82 ? -7.589 -1.553 -1.779 1.00 92.06 82 PHE A C 1
ATOM 629 O O . PHE A 1 82 ? -8.758 -1.403 -2.131 1.00 92.06 82 PHE A O 1
ATOM 636 N N . VAL A 1 83 ? -7.218 -2.509 -0.932 1.00 92.06 83 VAL A N 1
ATOM 637 C CA . VAL A 1 83 ? -8.116 -3.521 -0.372 1.00 92.06 83 VAL A CA 1
ATOM 638 C C . VAL A 1 83 ? -7.884 -3.684 1.124 1.00 92.06 83 VAL A C 1
ATOM 640 O O . VAL A 1 83 ? -6.755 -3.624 1.610 1.00 92.06 83 VAL A O 1
ATOM 643 N N . VAL A 1 84 ? -8.967 -3.948 1.850 1.00 94.12 84 VAL A N 1
ATOM 644 C CA . VAL A 1 84 ? -8.927 -4.450 3.224 1.00 94.12 84 VAL A CA 1
ATOM 645 C C . VAL A 1 84 ? -9.582 -5.823 3.198 1.00 94.12 84 VAL A C 1
ATOM 647 O O . VAL A 1 84 ? -10.752 -5.941 2.846 1.00 94.12 84 VAL A O 1
ATOM 650 N N . LYS A 1 85 ? -8.816 -6.871 3.503 1.00 91.31 85 LYS A N 1
ATOM 651 C CA . LYS A 1 85 ? -9.310 -8.253 3.516 1.00 91.31 85 LYS A CA 1
ATOM 652 C C . LYS A 1 85 ? -9.355 -8.773 4.939 1.00 91.31 85 LYS A C 1
ATOM 654 O O . LYS A 1 85 ? -8.332 -8.767 5.621 1.00 91.31 85 LYS A O 1
ATOM 659 N N . SER A 1 86 ? -10.516 -9.248 5.371 1.00 90.12 86 SER A N 1
ATOM 660 C CA . SER A 1 86 ? -10.626 -9.969 6.633 1.00 90.12 86 SER A CA 1
ATOM 661 C C . SER A 1 86 ? -10.067 -11.384 6.502 1.00 90.12 86 SER A C 1
ATOM 663 O O . SER A 1 86 ? -10.283 -12.043 5.486 1.00 90.12 86 SER A O 1
ATOM 665 N N . PHE A 1 87 ? -9.421 -11.876 7.549 1.00 88.06 87 PHE A N 1
ATOM 666 C CA . PHE A 1 87 ? -9.060 -13.281 7.701 1.00 88.06 87 PHE A CA 1
ATOM 667 C C . PHE A 1 87 ? -9.218 -13.689 9.165 1.00 88.06 87 PHE A C 1
ATOM 669 O O . PHE A 1 87 ? -9.167 -12.839 10.051 1.00 88.06 87 PHE A O 1
ATOM 676 N N . SER A 1 88 ? -9.411 -14.978 9.423 1.00 91.19 88 SER A N 1
ATOM 677 C CA . SER A 1 88 ? -9.528 -15.498 10.785 1.00 91.19 88 SER A CA 1
ATOM 678 C C . SER A 1 88 ? -8.408 -16.483 11.069 1.00 91.19 88 SER A C 1
ATOM 680 O O . SER A 1 88 ? -8.102 -17.341 10.245 1.00 91.19 88 SER A O 1
ATOM 682 N N . THR A 1 89 ? -7.806 -16.370 12.246 1.00 88.12 89 THR A N 1
ATOM 683 C CA . THR A 1 89 ? -6.834 -17.336 12.761 1.00 88.12 89 THR A CA 1
ATOM 684 C C . THR A 1 89 ? -7.008 -17.453 14.268 1.00 88.12 89 THR A C 1
ATOM 686 O O . THR A 1 89 ? -7.286 -16.459 14.938 1.00 88.12 89 THR A O 1
ATOM 689 N N . GLN A 1 90 ? -6.918 -18.675 14.801 1.00 92.88 90 GLN A N 1
ATOM 690 C CA . GLN A 1 90 ? -7.099 -18.952 16.235 1.00 92.88 90 GLN A CA 1
ATOM 691 C C . GLN A 1 90 ? -8.404 -18.359 16.814 1.00 92.88 90 GLN A C 1
ATOM 693 O O . GLN A 1 90 ? -8.417 -17.791 17.903 1.00 92.88 90 GLN A O 1
ATOM 698 N N . GLY A 1 91 ? -9.501 -18.419 16.049 1.00 90.62 91 GLY A N 1
ATOM 699 C CA . GLY A 1 91 ? -10.809 -17.887 16.456 1.00 90.62 91 GLY A CA 1
ATOM 700 C C . GLY A 1 91 ? -10.914 -16.355 16.500 1.00 90.62 91 GLY A C 1
ATOM 701 O O . GLY A 1 91 ? -11.972 -15.830 16.830 1.00 90.62 91 GLY A O 1
ATOM 702 N N . LYS A 1 92 ? -9.851 -15.623 16.147 1.00 91.56 92 LYS A N 1
ATOM 703 C CA . LYS A 1 92 ? -9.834 -14.156 16.098 1.00 91.56 92 LYS A CA 1
ATOM 704 C C . LYS A 1 92 ? -9.884 -13.671 14.652 1.00 91.56 92 LYS A C 1
ATOM 706 O O . LYS A 1 92 ? -9.204 -14.223 13.786 1.00 91.56 92 LYS A O 1
ATOM 711 N N . LYS A 1 93 ? -10.678 -12.626 14.399 1.00 89.06 93 LYS A N 1
ATOM 712 C CA . LYS A 1 93 ? -10.778 -11.954 13.096 1.00 89.06 93 LYS A CA 1
ATOM 713 C C . LYS A 1 93 ? -9.741 -10.834 13.014 1.00 89.06 93 LYS A C 1
ATOM 715 O O . LYS A 1 93 ? -9.643 -10.006 13.914 1.00 89.06 93 LYS A O 1
ATOM 720 N N . PHE A 1 94 ? -9.004 -10.796 11.917 1.00 90.19 94 PHE A N 1
ATOM 721 C CA . PHE A 1 94 ? -7.983 -9.804 11.603 1.00 90.19 94 PHE A CA 1
ATOM 722 C C . PHE A 1 94 ? -8.250 -9.195 10.231 1.00 90.19 94 PHE A C 1
ATOM 724 O O . PHE A 1 94 ? -8.981 -9.760 9.416 1.00 90.19 94 PHE A O 1
ATOM 731 N N . TYR A 1 95 ? -7.625 -8.052 9.963 1.00 91.88 95 TYR A N 1
ATOM 732 C CA . TYR A 1 95 ? -7.737 -7.354 8.689 1.00 91.88 95 TYR A CA 1
ATOM 733 C C . TYR A 1 95 ? -6.352 -7.087 8.110 1.00 91.88 95 TYR A C 1
ATOM 735 O O . TYR A 1 95 ? -5.473 -6.552 8.780 1.00 91.88 95 TYR A O 1
ATOM 743 N N . HIS A 1 96 ? -6.168 -7.446 6.845 1.00 90.69 96 HIS A N 1
ATOM 744 C CA . HIS A 1 96 ? -4.976 -7.143 6.070 1.00 90.69 96 HIS A CA 1
ATOM 745 C C . HIS A 1 96 ? -5.282 -5.987 5.116 1.00 90.69 96 HIS A C 1
ATOM 747 O O . HIS A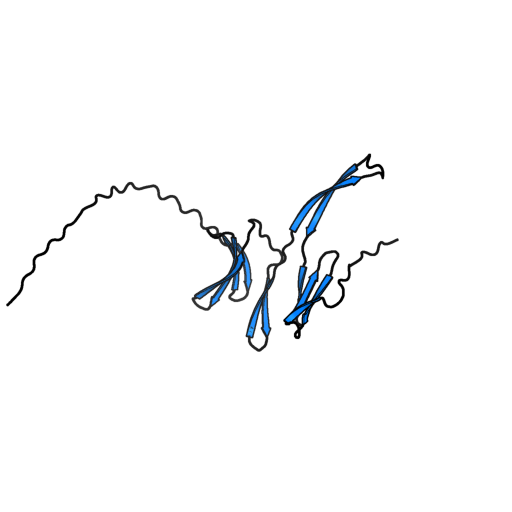 1 96 ? -6.092 -6.125 4.196 1.00 90.69 96 HIS A O 1
ATOM 753 N N . VAL A 1 97 ? -4.629 -4.848 5.347 1.00 92.62 97 VAL A N 1
ATOM 754 C CA . VAL A 1 97 ? -4.687 -3.673 4.471 1.00 92.62 97 VAL A CA 1
ATOM 755 C C . VAL A 1 97 ? -3.571 -3.771 3.441 1.00 92.6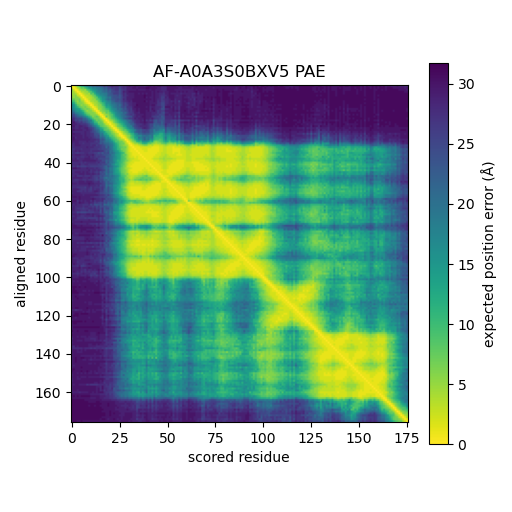2 97 VAL A C 1
ATOM 757 O O . VAL A 1 97 ? -2.400 -3.871 3.800 1.00 92.62 97 VAL A O 1
ATOM 760 N N . ASN A 1 98 ? -3.923 -3.726 2.160 1.00 89.94 98 ASN A N 1
ATOM 761 C CA . ASN A 1 98 ? -2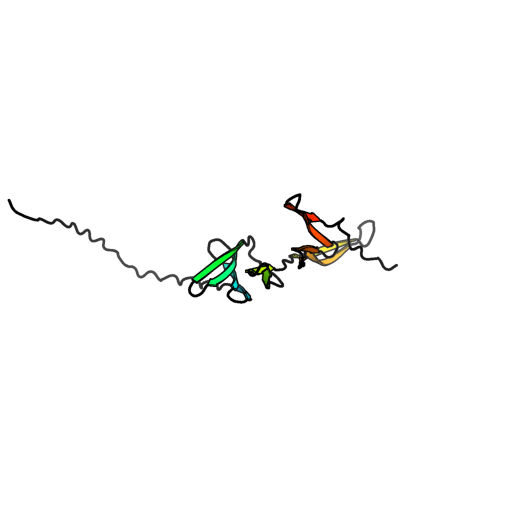.969 -3.832 1.065 1.00 89.94 98 ASN A CA 1
ATOM 762 C C . ASN A 1 98 ? -3.303 -2.844 -0.053 1.00 89.94 98 ASN A C 1
ATOM 764 O O . ASN A 1 98 ? -4.468 -2.584 -0.341 1.00 89.94 98 ASN A O 1
ATOM 768 N N . TRP A 1 99 ? -2.275 -2.311 -0.706 1.00 89.50 99 TRP A N 1
ATOM 769 C CA . TRP A 1 99 ? -2.424 -1.560 -1.945 1.00 89.50 99 TRP A CA 1
ATOM 770 C C . TRP A 1 99 ? -1.142 -1.621 -2.769 1.00 89.50 99 TRP A C 1
ATOM 772 O O . TRP A 1 99 ? -0.057 -1.889 -2.249 1.00 89.50 99 TRP A O 1
ATOM 782 N N . LYS A 1 100 ? -1.256 -1.314 -4.061 1.00 82.81 100 LYS A N 1
ATOM 783 C CA . LYS A 1 100 ? -0.112 -1.167 -4.960 1.00 82.81 100 LYS A CA 1
ATOM 784 C C . LYS A 1 100 ? 0.252 0.303 -5.109 1.00 82.81 100 LYS A C 1
ATOM 786 O O . LYS A 1 100 ? -0.592 1.147 -5.419 1.00 82.81 100 LYS A O 1
ATOM 791 N N . THR A 1 101 ? 1.533 0.607 -4.935 1.00 76.94 101 THR A N 1
ATOM 792 C CA . THR A 1 101 ? 2.113 1.894 -5.330 1.00 76.94 101 THR A CA 1
ATOM 793 C C . THR A 1 101 ? 2.945 1.676 -6.579 1.00 76.94 101 THR A C 1
ATOM 795 O O . THR A 1 101 ? 4.001 1.052 -6.507 1.00 76.94 101 THR A O 1
ATOM 798 N N . GLN A 1 102 ? 2.478 2.180 -7.716 1.00 67.69 102 GLN A N 1
ATOM 799 C CA . GLN A 1 102 ? 3.274 2.208 -8.936 1.00 67.69 102 GLN A CA 1
ATOM 800 C C . GLN A 1 102 ? 3.768 3.633 -9.144 1.00 67.69 102 GLN A C 1
ATOM 802 O O . GLN A 1 102 ? 2.973 4.573 -9.146 1.00 67.69 102 GLN A O 1
ATOM 807 N N . LYS A 1 103 ? 5.081 3.797 -9.302 1.00 67.88 103 LYS A N 1
ATOM 808 C CA . LYS A 1 103 ? 5.626 5.031 -9.867 1.00 67.88 103 LYS A CA 1
ATOM 809 C C . LYS A 1 103 ? 5.756 4.803 -11.362 1.00 67.88 103 LYS A C 1
ATOM 811 O O . LYS A 1 103 ? 6.480 3.902 -11.776 1.00 67.88 103 LYS A O 1
ATOM 816 N N . SER A 1 104 ? 5.012 5.571 -12.147 1.00 67.12 104 SER A N 1
ATOM 817 C CA . SER A 1 104 ? 5.199 5.634 -13.592 1.00 67.12 104 SER A CA 1
ATOM 818 C C . SER A 1 104 ? 5.948 6.917 -13.903 1.00 67.12 104 SER A C 1
ATOM 820 O O . SER A 1 104 ? 5.471 7.998 -13.563 1.00 67.12 104 SER A O 1
ATOM 822 N N . SER A 1 105 ? 7.100 6.790 -14.546 1.00 77.12 105 SER A N 1
ATOM 823 C CA . SER A 1 105 ? 7.882 7.920 -15.034 1.00 77.12 105 SER A CA 1
ATOM 824 C C . SER A 1 105 ? 7.858 7.899 -16.553 1.00 77.12 105 SER A C 1
ATOM 826 O O . SER A 1 105 ? 8.160 6.872 -17.164 1.00 77.12 105 SER A O 1
ATOM 828 N N . HIS A 1 106 ? 7.501 9.027 -17.156 1.00 81.88 106 HIS A N 1
ATOM 829 C CA . HIS A 1 106 ? 7.735 9.240 -18.574 1.00 81.88 106 HIS A CA 1
ATOM 830 C C . HIS A 1 106 ? 9.197 9.646 -18.756 1.00 81.88 106 HIS A C 1
ATOM 832 O O . HIS A 1 106 ? 9.662 10.577 -18.097 1.00 81.88 106 HIS A O 1
ATOM 838 N N . ILE A 1 107 ? 9.928 8.922 -19.597 1.00 84.31 107 ILE A N 1
ATOM 839 C CA . ILE A 1 107 ? 11.335 9.191 -19.885 1.00 84.31 107 ILE A CA 1
ATOM 840 C C . ILE A 1 107 ? 11.533 9.347 -21.388 1.00 84.31 107 ILE A C 1
ATOM 842 O O . ILE A 1 107 ? 10.902 8.644 -22.180 1.00 84.31 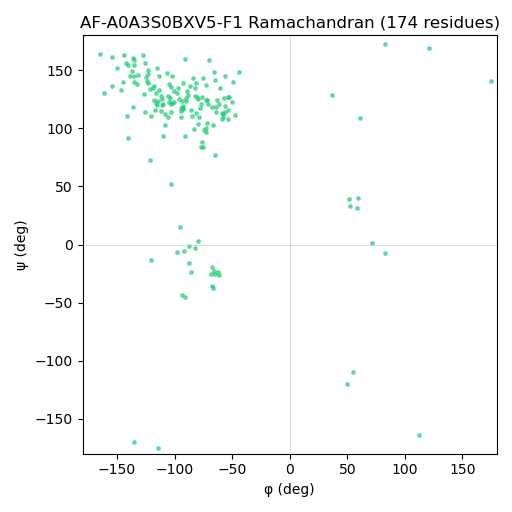107 ILE A O 1
ATOM 846 N N . LYS A 1 108 ? 12.443 10.247 -21.759 1.00 88.25 108 LYS A N 1
ATOM 847 C CA . LYS A 1 108 ? 13.003 10.322 -23.106 1.00 88.25 108 LYS A CA 1
ATOM 848 C C . LYS A 1 108 ? 14.369 9.654 -23.081 1.00 88.25 108 LYS A C 1
ATOM 850 O O . LYS A 1 108 ? 15.213 10.006 -22.261 1.00 88.25 108 LYS A O 1
ATOM 855 N N . GLU A 1 109 ? 14.549 8.647 -23.921 1.00 88.88 109 GLU A N 1
ATOM 856 C CA . GLU A 1 109 ? 15.815 7.944 -24.103 1.00 88.88 109 GLU A CA 1
ATOM 857 C C . GLU A 1 109 ? 16.373 8.295 -25.477 1.00 88.88 109 GLU A C 1
ATOM 859 O O . GLU A 1 109 ? 15.728 8.028 -26.490 1.00 88.88 109 GLU A O 1
ATOM 864 N N . THR A 1 110 ? 17.571 8.871 -25.517 1.00 91.75 110 THR A N 1
ATOM 865 C CA . THR A 1 110 ? 18.281 9.105 -26.774 1.00 91.75 110 THR A CA 1
ATOM 866 C C . THR A 1 110 ? 18.902 7.795 -27.244 1.00 91.75 110 THR A C 1
ATOM 868 O O . THR A 1 110 ? 19.765 7.224 -26.573 1.00 91.75 110 THR A O 1
ATOM 871 N N . VAL A 1 111 ? 18.463 7.315 -28.405 1.00 92.38 111 VAL A N 1
ATOM 872 C CA . VAL A 1 111 ? 18.978 6.103 -29.044 1.00 92.38 111 VAL A CA 1
ATOM 873 C C . VAL A 1 111 ? 19.863 6.513 -30.214 1.00 92.38 111 VAL A C 1
ATOM 875 O O . VAL A 1 111 ? 19.425 7.229 -31.113 1.00 92.38 111 VAL A O 1
ATOM 878 N N . PHE A 1 112 ? 21.118 6.065 -30.196 1.00 94.31 112 PHE A N 1
ATOM 879 C CA . PHE A 1 112 ? 22.055 6.281 -31.298 1.00 94.31 112 PHE A CA 1
ATOM 880 C C . PHE A 1 112 ? 21.838 5.234 -32.392 1.00 94.31 112 PHE A C 1
ATOM 882 O O . PHE A 1 112 ? 21.692 4.047 -32.101 1.00 94.31 112 PHE A O 1
ATOM 889 N N . LEU A 1 113 ? 21.813 5.690 -33.643 1.00 93.81 113 LEU A N 1
ATOM 890 C CA . LEU A 1 113 ? 21.573 4.867 -34.831 1.00 93.81 113 LEU A CA 1
ATOM 891 C C . LEU A 1 113 ? 22.858 4.246 -35.390 1.00 93.81 113 LEU A C 1
ATOM 893 O O . LEU A 1 113 ? 22.797 3.300 -36.172 1.00 93.81 113 LEU A O 1
ATOM 897 N N . ASP A 1 114 ? 24.016 4.756 -34.976 1.00 91.75 114 ASP A N 1
ATOM 898 C CA . ASP A 1 114 ? 25.328 4.273 -35.385 1.00 91.75 114 ASP A CA 1
ATOM 899 C C . ASP A 1 114 ? 26.291 4.171 -34.186 1.00 91.75 114 ASP A C 1
ATOM 901 O O . ASP A 1 114 ? 26.078 4.767 -33.126 1.00 91.75 114 ASP A O 1
ATOM 905 N N . ALA A 1 115 ? 27.362 3.387 -34.351 1.00 90.50 115 ALA A N 1
ATOM 906 C CA . ALA A 1 115 ? 28.359 3.145 -33.303 1.00 90.50 115 ALA A CA 1
ATOM 907 C C . ALA A 1 115 ? 29.196 4.390 -32.958 1.00 90.50 115 ALA A C 1
ATOM 909 O O . ALA A 1 115 ? 29.676 4.514 -31.830 1.00 90.50 115 ALA A O 1
ATOM 910 N N . ASN A 1 116 ? 29.333 5.318 -33.908 1.00 93.62 116 ASN A N 1
ATOM 911 C CA . ASN A 1 116 ? 30.065 6.573 -33.744 1.00 93.62 116 ASN A CA 1
ATOM 912 C C . ASN A 1 116 ? 29.216 7.653 -33.053 1.00 93.62 116 ASN A C 1
ATOM 914 O O . ASN A 1 116 ? 29.727 8.733 -32.762 1.00 93.62 116 ASN A O 1
ATOM 918 N N . LYS A 1 117 ? 27.943 7.349 -32.754 1.00 91.25 117 LYS A N 1
ATOM 919 C CA . LYS A 1 117 ? 26.957 8.242 -32.141 1.00 91.25 117 LYS A CA 1
ATOM 920 C C . LYS A 1 117 ? 26.715 9.522 -32.948 1.00 91.25 117 LYS A C 1
ATOM 922 O O . LYS A 1 117 ? 26.417 10.563 -32.367 1.00 91.25 117 LYS A O 1
ATOM 927 N N . THR A 1 118 ? 26.833 9.453 -34.273 1.00 92.69 118 THR A N 1
ATOM 928 C CA . THR A 1 118 ? 26.687 10.620 -35.161 1.00 92.69 118 THR A CA 1
ATOM 929 C C . THR A 1 118 ? 25.242 10.918 -35.556 1.00 92.69 118 THR A C 1
ATOM 931 O O . THR A 1 118 ? 24.913 12.065 -35.841 1.00 92.69 118 THR A O 1
ATOM 934 N N . ALA A 1 119 ? 24.363 9.918 -35.510 1.00 93.75 119 ALA A N 1
ATOM 935 C CA . ALA A 1 119 ? 22.925 10.063 -35.670 1.00 93.75 119 ALA A CA 1
ATOM 936 C C . ALA A 1 119 ? 22.186 9.492 -34.451 1.00 93.75 119 ALA A C 1
ATOM 938 O O . ALA A 1 119 ? 22.531 8.427 -33.928 1.00 93.75 119 ALA A O 1
ATOM 939 N N . SER A 1 120 ? 21.143 10.188 -33.999 1.00 93.94 120 SER A N 1
ATOM 940 C CA . SER A 1 120 ? 20.287 9.744 -32.900 1.00 93.94 120 SER A CA 1
ATOM 941 C C . SER A 1 120 ? 18.828 10.128 -33.120 1.00 93.94 120 SER A C 1
ATOM 943 O O . SER A 1 120 ? 18.504 10.989 -33.938 1.00 93.94 120 SER A O 1
ATOM 945 N N . HIS A 1 121 ? 17.944 9.476 -32.371 1.00 93.94 121 HIS A N 1
ATOM 946 C CA . HIS A 1 121 ? 16.567 9.912 -32.198 1.00 93.94 121 HIS A CA 1
ATOM 947 C C . HIS A 1 121 ? 16.124 9.707 -30.750 1.00 93.94 121 HIS A C 1
ATOM 949 O O . HIS A 1 121 ? 16.634 8.832 -30.044 1.00 93.94 121 HIS A O 1
ATOM 955 N N . ASP A 1 122 ? 15.148 10.498 -30.319 1.00 95.31 122 ASP A N 1
ATOM 956 C CA . ASP A 1 122 ? 14.553 10.337 -29.001 1.00 95.31 122 ASP A CA 1
ATOM 957 C C . ASP A 1 122 ? 13.417 9.314 -29.044 1.00 95.31 122 ASP A C 1
ATOM 959 O O . ASP A 1 122 ? 12.576 9.304 -29.947 1.00 95.31 122 ASP A O 1
ATOM 963 N N . VAL A 1 123 ? 13.393 8.444 -28.039 1.00 92.88 123 VAL A N 1
ATOM 964 C CA . VAL A 1 123 ? 12.329 7.469 -27.815 1.00 92.88 123 VAL A CA 1
ATOM 965 C C . VAL A 1 123 ? 11.638 7.788 -26.504 1.00 92.88 123 VAL A C 1
ATOM 967 O O . VAL A 1 123 ? 12.250 7.784 -25.435 1.00 92.88 123 VAL A O 1
ATOM 970 N N . GLU A 1 124 ? 10.334 8.014 -26.581 1.00 92.06 124 GLU A N 1
ATOM 971 C CA . GLU A 1 124 ? 9.493 8.179 -25.405 1.00 92.06 124 GLU A CA 1
ATOM 972 C C . GLU A 1 124 ? 9.099 6.817 -24.828 1.00 92.06 124 GLU A C 1
ATOM 974 O O . GLU A 1 124 ? 8.595 5.937 -25.530 1.00 92.06 124 GLU A O 1
ATOM 979 N N . LYS A 1 125 ? 9.331 6.625 -23.526 1.00 85.00 125 LYS A N 1
ATOM 980 C CA . LYS A 1 125 ? 8.978 5.394 -22.810 1.00 85.00 125 LYS A CA 1
ATOM 981 C C . LYS A 1 125 ? 8.321 5.707 -21.475 1.00 85.00 125 LYS A C 1
ATOM 983 O O . LYS A 1 125 ? 8.783 6.550 -20.713 1.00 85.00 125 LYS A O 1
ATOM 988 N N . ASN A 1 126 ? 7.291 4.935 -21.141 1.00 80.69 126 ASN A N 1
ATOM 989 C CA . ASN A 1 126 ? 6.732 4.903 -19.792 1.00 80.69 126 ASN A CA 1
ATOM 990 C C . ASN A 1 126 ? 7.399 3.775 -18.997 1.00 80.69 126 ASN A C 1
ATOM 992 O O . ASN A 1 126 ? 7.294 2.593 -19.343 1.00 80.69 126 ASN A O 1
ATOM 996 N N . ARG A 1 127 ? 8.104 4.138 -17.925 1.00 73.06 127 ARG A N 1
ATOM 997 C CA . ARG A 1 127 ? 8.775 3.203 -17.022 1.00 73.06 127 ARG A CA 1
ATOM 998 C C . ARG A 1 127 ? 7.963 3.053 -15.743 1.00 73.06 127 ARG A C 1
ATOM 1000 O O . ARG A 1 127 ? 7.774 4.020 -15.014 1.00 73.06 127 ARG A O 1
ATOM 1007 N N . ASN A 1 128 ? 7.546 1.823 -15.452 1.00 72.25 128 ASN A N 1
ATOM 1008 C CA . ASN A 1 128 ? 6.886 1.482 -14.193 1.00 72.25 128 ASN A CA 1
ATOM 1009 C C . ASN A 1 128 ? 7.929 0.931 -13.216 1.00 72.25 128 ASN A C 1
ATOM 1011 O O . ASN A 1 128 ? 8.626 -0.033 -13.537 1.00 72.25 128 ASN A O 1
ATOM 1015 N N . GLU A 1 129 ? 8.010 1.526 -12.032 1.00 72.06 129 GLU A N 1
ATOM 1016 C CA . GLU A 1 129 ? 8.913 1.145 -10.947 1.00 72.06 129 GLU A CA 1
ATOM 1017 C C . GLU A 1 129 ? 8.132 0.651 -9.722 1.00 72.06 129 GLU A C 1
ATOM 1019 O O . GLU A 1 129 ? 7.000 1.079 -9.468 1.00 72.06 129 GLU A O 1
ATOM 1024 N N . GLY A 1 130 ? 8.767 -0.227 -8.941 1.00 74.62 130 GLY A N 1
ATOM 1025 C CA . GLY A 1 130 ? 8.233 -0.782 -7.697 1.00 74.62 130 GLY A CA 1
ATOM 1026 C C . GLY A 1 130 ? 8.114 -2.306 -7.707 1.00 74.62 130 GLY A C 1
ATOM 1027 O O . GLY A 1 130 ? 8.262 -2.954 -8.744 1.00 74.62 130 GLY A O 1
ATOM 1028 N N . PHE A 1 131 ? 7.847 -2.863 -6.526 1.00 80.56 131 PHE A N 1
ATOM 1029 C CA . PHE A 1 131 ? 7.543 -4.278 -6.336 1.00 80.56 131 PHE A CA 1
ATOM 1030 C C . PHE A 1 131 ? 6.041 -4.458 -6.119 1.00 80.56 131 PHE A C 1
ATOM 1032 O O . PHE A 1 131 ? 5.420 -3.734 -5.341 1.00 80.56 131 PHE A O 1
ATOM 1039 N N . GLU A 1 132 ? 5.460 -5.451 -6.778 1.00 81.69 132 GLU A N 1
ATOM 1040 C CA . GLU A 1 132 ? 4.170 -6.000 -6.394 1.00 81.69 132 GLU A CA 1
ATOM 1041 C C . GLU A 1 132 ? 4.358 -6.892 -5.171 1.00 81.69 132 GLU A C 1
ATOM 1043 O O . GLU A 1 132 ? 5.195 -7.794 -5.188 1.00 81.69 132 GLU A O 1
ATOM 1048 N N . PHE A 1 133 ? 3.578 -6.633 -4.125 1.00 84.94 133 PHE A N 1
ATOM 1049 C CA . PHE A 1 133 ? 3.546 -7.447 -2.916 1.00 84.94 133 PHE A CA 1
ATOM 1050 C C . PHE A 1 133 ? 2.390 -8.445 -2.974 1.00 84.94 133 PHE A C 1
ATOM 1052 O O . PHE A 1 133 ? 1.259 -8.069 -3.290 1.00 84.94 133 PHE A O 1
ATOM 1059 N N . MET A 1 134 ? 2.660 -9.696 -2.612 1.00 85.38 134 MET A N 1
ATOM 1060 C CA . MET A 1 134 ? 1.651 -10.744 -2.469 1.00 85.38 134 MET A CA 1
ATOM 1061 C C . MET A 1 134 ? 1.910 -11.535 -1.186 1.00 85.38 134 MET A C 1
ATOM 1063 O O . MET A 1 134 ? 2.960 -12.153 -1.060 1.00 85.38 134 MET A O 1
ATOM 1067 N N . LEU A 1 135 ? 0.962 -11.512 -0.247 1.00 87.31 135 LEU A N 1
ATOM 1068 C CA . LEU A 1 135 ? 0.998 -12.335 0.966 1.00 87.31 135 LEU A CA 1
ATOM 1069 C C . LEU A 1 135 ? 0.331 -13.683 0.683 1.00 87.31 135 LEU A C 1
ATOM 1071 O O . LEU A 1 135 ? -0.801 -13.716 0.194 1.00 87.31 135 LEU A O 1
ATOM 1075 N N . ASN A 1 136 ? 1.020 -14.768 1.009 1.00 86.81 136 ASN A N 1
ATOM 1076 C CA . ASN A 1 136 ? 0.522 -16.129 0.878 1.00 86.81 136 ASN A CA 1
ATOM 1077 C C . ASN A 1 136 ? -0.165 -16.579 2.178 1.00 86.81 136 ASN A C 1
ATOM 1079 O O . ASN A 1 136 ? 0.070 -16.028 3.253 1.00 86.81 136 ASN A O 1
ATOM 1083 N N . ALA A 1 137 ? -1.016 -17.603 2.083 1.00 81.81 137 ALA A N 1
ATOM 1084 C CA . ALA A 1 137 ? -1.764 -18.125 3.231 1.00 81.81 137 ALA A CA 1
ATOM 1085 C C . ALA A 1 137 ? -0.865 -18.742 4.320 1.00 81.81 137 ALA A C 1
ATOM 1087 O O . ALA A 1 137 ? -1.242 -18.759 5.486 1.00 81.81 137 ALA A O 1
ATOM 1088 N N . ASP A 1 138 ? 0.328 -19.209 3.948 1.00 83.19 138 ASP A N 1
ATOM 1089 C CA . ASP A 1 138 ? 1.339 -19.759 4.859 1.00 83.19 138 ASP A CA 1
ATOM 1090 C C . ASP A 1 138 ? 2.159 -18.675 5.591 1.00 83.19 138 ASP A C 1
ATOM 1092 O O . ASP A 1 138 ? 3.095 -18.991 6.321 1.00 83.19 138 ASP A O 1
ATOM 1096 N N . GLY A 1 139 ? 1.835 -17.393 5.385 1.00 85.19 139 GLY A N 1
ATOM 1097 C CA . GLY A 1 139 ? 2.538 -16.254 5.976 1.00 85.19 139 GLY A CA 1
ATOM 1098 C C . GLY A 1 139 ? 3.8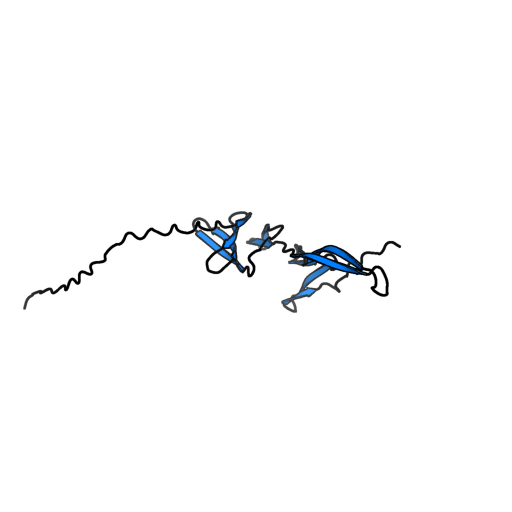07 -15.834 5.228 1.00 85.19 139 GLY A C 1
ATOM 1099 O O . GLY A 1 139 ? 4.367 -14.785 5.537 1.00 85.19 139 GLY A O 1
ATOM 1100 N N . SER A 1 140 ? 4.251 -16.586 4.216 1.00 91.31 140 SER A N 1
ATOM 1101 C CA . SER A 1 140 ? 5.303 -16.121 3.307 1.00 91.31 140 SER A CA 1
ATOM 1102 C C . SER A 1 140 ? 4.786 -14.993 2.407 1.00 91.31 140 SER A C 1
ATOM 1104 O O . SER A 1 140 ? 3.581 -14.854 2.189 1.00 91.31 140 SER A O 1
ATOM 1106 N N . PHE A 1 141 ? 5.678 -14.174 1.848 1.00 92.38 141 PHE A N 1
ATOM 1107 C CA . PHE A 1 141 ? 5.282 -13.141 0.887 1.00 92.38 141 PHE A CA 1
ATOM 1108 C C . PHE A 1 141 ? 6.201 -13.080 -0.328 1.00 92.38 141 PHE A C 1
ATOM 1110 O O . PHE A 1 141 ? 7.345 -13.524 -0.300 1.00 92.38 141 PHE A O 1
ATOM 1117 N N . VAL A 1 142 ? 5.698 -12.508 -1.417 1.00 92.69 142 VAL A N 1
ATOM 1118 C CA . VAL A 1 142 ? 6.412 -12.346 -2.682 1.00 92.69 142 VAL A CA 1
ATOM 1119 C C . VAL A 1 142 ? 6.534 -10.866 -3.018 1.00 92.69 142 VAL A C 1
ATOM 1121 O O . VAL A 1 142 ? 5.554 -10.127 -2.932 1.00 92.69 142 VAL A O 1
ATOM 1124 N N . LEU A 1 143 ? 7.733 -10.455 -3.433 1.00 89.00 143 LEU A N 1
ATOM 1125 C CA . LEU A 1 143 ? 8.019 -9.160 -4.044 1.00 89.00 143 LEU A CA 1
ATOM 1126 C C . LEU A 1 143 ? 8.401 -9.372 -5.510 1.00 89.00 143 LEU A C 1
ATOM 1128 O O . LEU A 1 143 ? 9.432 -9.979 -5.812 1.00 89.00 143 LEU A O 1
ATOM 1132 N N . LYS A 1 144 ? 7.579 -8.861 -6.430 1.00 86.56 144 LYS A N 1
ATOM 1133 C CA . LYS A 1 144 ? 7.737 -9.082 -7.874 1.00 86.56 144 LYS A CA 1
ATOM 1134 C C . LYS A 1 144 ? 7.890 -7.777 -8.651 1.00 86.56 144 LYS A C 1
ATOM 1136 O O . LYS A 1 144 ? 7.107 -6.852 -8.482 1.00 86.56 144 LYS A O 1
ATOM 1141 N N . THR A 1 145 ? 8.856 -7.720 -9.559 1.00 82.56 145 THR A N 1
ATOM 1142 C CA . THR A 1 145 ? 8.959 -6.691 -10.607 1.00 82.56 145 THR A CA 1
ATOM 1143 C C . THR A 1 145 ? 8.790 -7.336 -11.986 1.00 82.56 145 THR A C 1
ATOM 1145 O O . THR A 1 145 ? 8.540 -8.537 -12.102 1.00 82.56 145 THR A O 1
ATOM 1148 N N . LYS A 1 146 ? 8.951 -6.557 -13.065 1.00 76.81 146 LYS A N 1
ATOM 1149 C CA . LYS A 1 146 ? 8.994 -7.111 -14.431 1.00 76.81 146 LYS A CA 1
ATOM 1150 C C . LYS A 1 146 ? 10.151 -8.094 -14.652 1.00 76.81 146 LYS A C 1
ATOM 1152 O O . LYS A 1 146 ? 10.054 -8.923 -15.546 1.00 76.81 146 LYS A O 1
ATOM 1157 N N . THR A 1 147 ? 11.241 -7.971 -13.895 1.00 80.31 147 THR A N 1
ATOM 1158 C CA . THR A 1 147 ? 12.489 -8.718 -14.130 1.00 80.31 147 THR A CA 1
ATOM 1159 C C . THR A 1 147 ? 12.909 -9.593 -12.954 1.00 80.31 147 THR A C 1
ATOM 1161 O O . THR A 1 147 ? 13.796 -10.431 -13.106 1.00 80.31 147 THR A O 1
ATOM 1164 N N . GLN A 1 148 ? 12.299 -9.408 -11.783 1.00 84.88 148 GLN A N 1
ATOM 1165 C CA . GLN A 1 148 ? 12.674 -10.089 -10.548 1.00 84.88 148 GLN A CA 1
ATOM 1166 C C . GLN A 1 148 ? 11.444 -10.661 -9.854 1.00 84.88 148 GLN A C 1
ATOM 1168 O O . GLN A 1 148 ? 10.368 -10.063 -9.873 1.00 84.88 148 GLN A O 1
ATOM 1173 N N . ASN A 1 149 ? 11.620 -11.806 -9.205 1.00 90.00 149 ASN A N 1
ATOM 1174 C CA . ASN A 1 149 ? 10.602 -12.413 -8.364 1.00 90.00 149 ASN A CA 1
ATOM 1175 C C . ASN A 1 149 ? 11.273 -13.030 -7.130 1.00 90.00 149 ASN A C 1
ATOM 1177 O O . ASN A 1 149 ? 12.002 -14.015 -7.256 1.00 90.00 149 ASN A O 1
ATOM 1181 N N . SER A 1 150 ? 11.042 -12.432 -5.961 1.00 92.38 150 SER A N 1
ATOM 1182 C CA . SER A 1 150 ? 11.676 -12.815 -4.696 1.00 92.38 150 SER A CA 1
ATOM 1183 C C . SER A 1 150 ? 10.619 -13.279 -3.700 1.00 92.38 150 SER A C 1
ATOM 1185 O O . SER A 1 150 ? 9.688 -12.538 -3.398 1.00 92.38 150 SER A O 1
ATOM 1187 N N . THR A 1 151 ? 10.766 -14.496 -3.176 1.00 94.81 151 THR A N 1
ATOM 1188 C CA . THR A 1 151 ? 9.891 -15.046 -2.124 1.00 94.81 151 THR A CA 1
ATOM 1189 C C . THR A 1 151 ? 10.590 -14.933 -0.778 1.00 94.81 151 THR A C 1
ATOM 1191 O O . THR A 1 151 ? 11.743 -15.330 -0.672 1.00 94.81 151 THR A O 1
ATOM 1194 N N . TYR A 1 152 ? 9.899 -14.428 0.238 1.00 95.44 152 TYR A N 1
ATOM 1195 C CA . TYR A 1 152 ? 10.384 -14.273 1.604 1.00 95.44 152 TYR A CA 1
ATOM 1196 C C . TYR A 1 152 ? 9.609 -15.188 2.550 1.00 95.44 152 TYR A C 1
ATOM 1198 O O . TYR A 1 152 ? 8.379 -15.215 2.521 1.00 95.44 152 TYR A O 1
ATOM 1206 N N . VAL A 1 153 ? 10.325 -15.914 3.407 1.00 95.19 153 VAL A N 1
ATOM 1207 C CA . VAL A 1 153 ? 9.769 -16.831 4.413 1.00 95.19 153 VAL A CA 1
ATOM 1208 C C . VAL A 1 153 ? 10.280 -16.427 5.787 1.00 95.19 153 VAL A C 1
ATOM 1210 O O . VAL A 1 153 ? 11.437 -16.036 5.926 1.00 95.19 153 VAL A O 1
ATOM 1213 N N . TYR A 1 154 ? 9.421 -16.504 6.800 1.00 93.44 154 TYR A N 1
ATOM 1214 C CA . TYR A 1 154 ? 9.823 -16.234 8.174 1.00 93.44 154 TYR A CA 1
ATOM 1215 C C . TYR A 1 154 ? 10.726 -17.355 8.704 1.00 93.44 154 TYR A C 1
ATOM 1217 O O . TYR A 1 154 ? 10.322 -18.517 8.749 1.00 93.44 154 TYR A O 1
ATOM 1225 N N . ASN A 1 155 ? 11.942 -17.003 9.111 1.00 91.88 155 ASN A N 1
ATOM 1226 C CA . ASN A 1 155 ? 12.873 -17.883 9.796 1.00 91.88 155 ASN A CA 1
ATOM 1227 C C . ASN A 1 155 ? 12.727 -17.680 11.310 1.00 91.88 155 ASN A C 1
ATOM 1229 O O . ASN A 1 155 ? 13.016 -16.609 11.844 1.00 91.88 155 ASN A O 1
ATOM 1233 N N . VAL A 1 156 ? 12.275 -18.728 12.002 1.00 92.31 156 VAL A N 1
ATOM 1234 C CA . VAL A 1 156 ? 12.019 -18.697 13.450 1.00 92.31 156 VAL A CA 1
ATOM 1235 C C . VAL A 1 156 ? 13.316 -18.545 14.249 1.00 92.31 156 VAL A C 1
ATOM 1237 O O . VAL A 1 156 ? 13.333 -17.829 15.245 1.00 92.31 156 VAL A O 1
ATOM 1240 N N . ALA A 1 157 ? 14.417 -19.152 13.794 1.00 94.56 157 ALA A N 1
ATOM 1241 C CA . ALA A 1 157 ? 15.699 -19.095 14.494 1.00 94.56 157 ALA A CA 1
ATOM 1242 C C . ALA A 1 157 ? 16.289 -17.678 14.498 1.00 94.56 157 ALA A C 1
ATOM 1244 O O . ALA A 1 157 ? 16.864 -17.247 15.493 1.00 94.56 157 ALA A O 1
ATOM 1245 N N . THR A 1 158 ? 16.118 -16.935 13.400 1.00 93.94 158 THR A N 1
ATOM 1246 C CA . THR A 1 158 ? 16.626 -15.558 13.270 1.00 93.94 158 THR A CA 1
ATOM 1247 C C . THR A 1 158 ? 15.568 -14.496 13.563 1.00 93.94 158 THR A C 1
ATOM 1249 O O . THR A 1 158 ? 15.892 -13.308 13.613 1.00 93.94 158 THR A O 1
ATOM 1252 N N . SER A 1 159 ? 14.311 -14.907 13.767 1.00 91.19 159 SER A N 1
ATOM 1253 C CA . SER A 1 159 ? 13.141 -14.036 13.938 1.00 91.19 159 SER A CA 1
ATOM 1254 C C . SER A 1 159 ? 12.975 -13.001 12.814 1.00 91.19 159 SER A C 1
ATOM 1256 O O . SER A 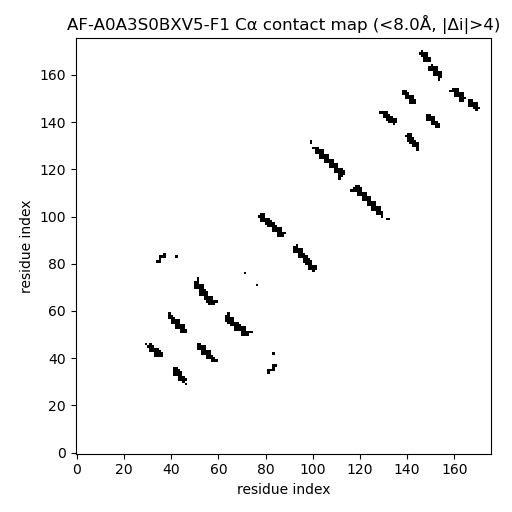1 159 ? 12.511 -11.882 13.043 1.00 91.19 159 SER A O 1
ATOM 1258 N N . LYS A 1 160 ? 13.367 -13.356 11.584 1.00 92.94 160 LYS A N 1
ATOM 1259 C CA . LYS A 1 160 ? 13.387 -12.461 10.415 1.00 92.94 160 LYS A CA 1
ATOM 1260 C C . LYS A 1 160 ? 12.811 -13.143 9.181 1.00 92.94 160 LYS A C 1
ATOM 1262 O O . LYS A 1 160 ? 12.851 -14.360 9.051 1.00 92.94 160 LYS A O 1
ATOM 1267 N N . TYR A 1 161 ? 12.299 -12.345 8.246 1.00 93.06 161 TYR A N 1
ATOM 1268 C CA . TYR A 1 161 ? 11.962 -12.834 6.910 1.00 93.06 161 TYR A CA 1
ATOM 1269 C C . TYR A 1 161 ? 13.216 -12.903 6.036 1.00 93.06 161 TYR A C 1
ATOM 1271 O O . TYR A 1 161 ? 13.919 -11.905 5.875 1.00 93.06 161 TYR A O 1
ATOM 1279 N N . GLU A 1 162 ? 13.460 -14.064 5.437 1.00 94.12 162 GLU A N 1
ATOM 1280 C CA . GLU A 1 162 ? 14.629 -14.362 4.605 1.00 94.12 162 GLU A CA 1
ATOM 1281 C C . GLU A 1 162 ? 14.198 -14.819 3.207 1.00 94.12 162 GLU A C 1
ATOM 1283 O O . GLU A 1 162 ? 13.119 -15.389 3.031 1.00 94.12 162 GLU A O 1
ATOM 1288 N N . ILE A 1 163 ? 15.026 -14.558 2.189 1.00 92.88 163 ILE A N 1
ATOM 1289 C CA . ILE A 1 163 ? 14.702 -14.932 0.807 1.00 92.88 163 ILE A CA 1
ATOM 1290 C C . ILE A 1 163 ? 14.803 -16.456 0.654 1.00 92.88 163 ILE A C 1
ATOM 1292 O O . ILE A 1 163 ? 15.846 -17.059 0.905 1.00 92.88 163 ILE A O 1
ATOM 1296 N N . LYS A 1 164 ? 13.721 -17.084 0.188 1.00 86.00 164 LYS A N 1
ATOM 1297 C CA . LYS A 1 164 ? 13.653 -18.513 -0.125 1.00 86.00 164 LYS A CA 1
ATOM 1298 C C . LYS A 1 164 ? 14.364 -18.789 -1.456 1.00 86.00 164 LYS A C 1
ATOM 1300 O O . LYS A 1 164 ? 13.739 -18.792 -2.516 1.00 86.00 164 LYS A O 1
ATOM 1305 N N . GLY A 1 165 ? 15.673 -19.034 -1.384 1.00 71.06 165 GLY A N 1
ATOM 1306 C CA . GLY A 1 165 ? 16.541 -19.311 -2.537 1.00 71.06 165 GLY A CA 1
ATOM 1307 C C . GLY A 1 165 ? 17.039 -18.050 -3.260 1.00 71.06 165 GLY A C 1
ATOM 1308 O O . GLY A 1 165 ? 16.625 -16.937 -2.955 1.00 71.06 165 GLY A O 1
ATOM 1309 N N . ALA A 1 166 ? 17.957 -18.202 -4.220 1.00 57.09 166 ALA A N 1
ATOM 1310 C CA . ALA A 1 166 ? 18.490 -17.068 -4.983 1.00 57.09 166 ALA A CA 1
ATOM 1311 C C . ALA A 1 166 ? 17.399 -16.400 -5.844 1.00 57.09 166 ALA A C 1
ATOM 131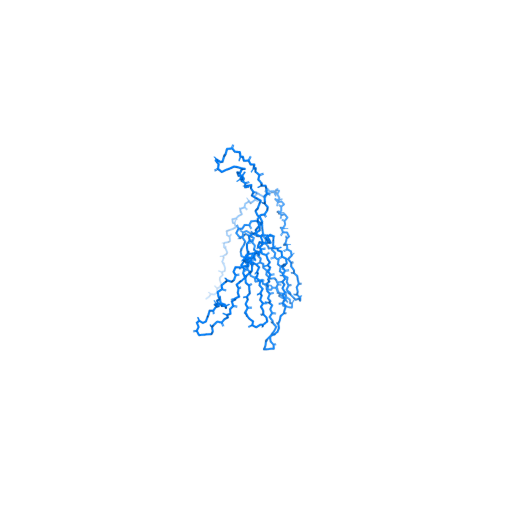3 O O . ALA A 1 166 ? 16.556 -17.087 -6.431 1.00 57.09 166 ALA A O 1
ATOM 1314 N N . SER A 1 167 ? 17.425 -15.066 -5.953 1.00 54.59 167 SER A N 1
ATOM 1315 C CA . SER A 1 167 ? 16.497 -14.317 -6.803 1.00 54.59 167 SER A CA 1
ATOM 1316 C C . SER A 1 167 ? 16.640 -14.774 -8.259 1.00 54.59 167 SER A C 1
ATOM 1318 O O . SER A 1 167 ? 17.671 -14.592 -8.905 1.00 54.59 167 SER A O 1
ATOM 1320 N N . LYS A 1 168 ? 15.601 -15.414 -8.805 1.00 53.06 168 LYS A N 1
ATOM 1321 C CA . LYS A 1 168 ? 15.605 -15.799 -10.219 1.00 53.06 168 LYS A CA 1
ATOM 1322 C C . LYS A 1 168 ? 15.273 -14.562 -11.049 1.00 53.06 168 LYS A C 1
ATOM 1324 O O . LYS A 1 168 ? 14.136 -14.091 -11.034 1.00 53.06 168 LYS A O 1
ATOM 1329 N N . ALA A 1 169 ? 16.260 -14.040 -11.776 1.00 50.97 169 ALA A N 1
ATOM 1330 C CA . ALA A 1 169 ? 16.007 -13.071 -12.834 1.00 50.97 169 ALA A CA 1
ATOM 1331 C C . ALA A 1 169 ? 15.121 -13.744 -13.893 1.00 50.97 169 ALA A C 1
ATOM 1333 O O . ALA A 1 169 ? 15.495 -14.780 -14.450 1.00 50.97 169 ALA A O 1
ATOM 1334 N N . SER A 1 170 ? 13.936 -13.198 -14.167 1.00 49.97 170 SER A N 1
ATOM 1335 C CA . SER A 1 170 ? 13.104 -13.698 -15.262 1.00 49.97 170 SER A CA 1
ATOM 1336 C C . SER A 1 170 ? 13.711 -13.209 -16.576 1.00 49.97 170 SER A C 1
ATOM 1338 O O . SER A 1 170 ? 13.345 -12.158 -17.098 1.00 49.97 170 SER A O 1
ATOM 1340 N N . GLY A 1 171 ? 14.704 -13.941 -17.078 1.00 43.06 171 GLY A N 1
ATOM 1341 C CA . GLY A 1 171 ? 15.282 -13.692 -18.388 1.00 43.06 171 GLY A CA 1
ATOM 1342 C C . GLY A 1 171 ? 14.228 -13.928 -19.463 1.00 43.06 171 GLY A C 1
ATOM 1343 O O . GLY A 1 171 ? 13.773 -15.055 -19.662 1.00 43.06 171 GLY A O 1
ATOM 1344 N N . THR A 1 172 ? 13.839 -12.868 -20.169 1.00 39.47 172 THR A N 1
ATOM 1345 C CA . THR A 1 172 ? 13.117 -12.982 -21.435 1.00 39.47 172 THR A CA 1
ATOM 1346 C C . THR A 1 172 ? 13.992 -13.810 -22.373 1.00 39.47 172 THR A C 1
ATOM 1348 O O . THR A 1 172 ? 15.058 -13.352 -22.786 1.00 39.47 172 THR A O 1
ATOM 1351 N N . LYS A 1 173 ? 13.586 -15.046 -22.691 1.00 40.16 173 LYS A N 1
ATOM 1352 C CA . LYS A 1 173 ? 14.235 -15.820 -23.754 1.00 40.16 173 LYS A CA 1
ATOM 1353 C C . LYS A 1 173 ? 14.140 -14.995 -25.039 1.00 40.16 173 LYS A C 1
ATOM 1355 O O . LYS A 1 173 ? 13.040 -14.805 -25.556 1.00 40.16 173 LYS A O 1
ATOM 1360 N N . LYS A 1 174 ? 15.275 -14.498 -25.546 1.00 38.09 174 LYS A N 1
ATOM 1361 C CA . LYS A 1 174 ? 15.369 -14.015 -26.929 1.00 38.09 174 LYS A CA 1
ATOM 1362 C C . LYS A 1 174 ? 14.942 -15.178 -27.827 1.00 38.09 174 LYS A C 1
ATOM 1364 O O . LYS A 1 174 ? 15.612 -16.210 -27.837 1.00 38.09 174 LYS A O 1
ATOM 1369 N N . LYS A 1 175 ? 13.813 -15.035 -28.527 1.00 41.31 175 LYS A N 1
ATOM 1370 C CA . LYS A 1 175 ? 13.543 -15.866 -29.702 1.00 41.31 175 LYS A CA 1
ATOM 1371 C C . LYS A 1 175 ? 14.634 -15.536 -30.723 1.00 41.31 175 LYS A C 1
ATOM 1373 O O . LYS A 1 175 ? 14.891 -14.358 -30.971 1.00 41.31 175 LYS A O 1
ATOM 1378 N N . LYS A 1 176 ? 15.325 -16.587 -31.150 1.00 37.53 176 LYS A N 1
ATOM 1379 C CA . LYS A 1 176 ? 16.357 -16.577 -32.182 1.00 37.53 176 LYS A CA 1
ATOM 1380 C C . LYS A 1 176 ? 15.708 -16.384 -33.546 1.00 37.53 176 LYS A C 1
ATOM 1382 O O . LYS A 1 176 ? 14.556 -16.857 -33.685 1.00 37.53 176 LYS A O 1
#

Foldseek 3Di:
DDDDDDDDDDDDDDPDPDDVPPPPPDPPQPDWAFPDDDDQWTWTWHQDPVGTFIWIFGDDPPDTDIGTDDDDPDPDPDWAPFDWDWDDDPNDIDIDTDTDDKDWDWDWDWDAPDPVSPDTDIDIDIDIDFWDWDQDPQRKIWTDDPFWIWIWDQDPVVRDTDTPDDIDGPDDPPDD

pLDDT: mean 78.82, std 18.82, range [34.59, 97.19]

Radius of gyration: 30.23 Å; Cα contacts (8 Å, |Δi|>4): 261; chains: 1; bounding box: 51×69×104 Å

Mean predicted aligned error: 15.58 Å

Secondary structure (DSSP, 8-state):
------------------------PPPPP---EEEEEETTEEEEEEEETTEEEEEEEEEETTEEEEEEEEEESSS----EEEEEEEEEETTEEEEEEEEE-PEEEEEEEEEESSTT--SEEEEEEEEEESPEEEE-TTS-EEEE-SSEEEEEEEETTTTEEEESSS-EE-------